Protein AF-A0AA36CQJ4-F1 (afdb_monomer_lite)

InterPro domains:
  IPR016186 C-type lectin-like/link domain superfamily [G3DSA:3.10.100.10] (5-90)
  IPR016187 C-type lectin fold [SSF56436] (14-90)

Radius of gyration: 13.84 Å; chains: 1; bounding box: 34×26×41 Å

Structure (mmCIF, N/CA/C/O backbone):
data_AF-A0AA36CQJ4-F1
#
_entry.i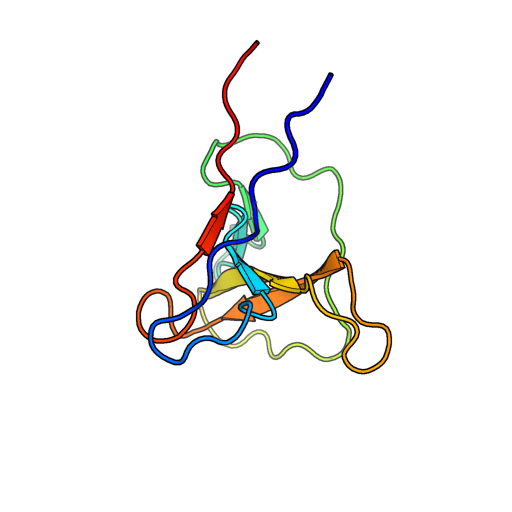d   AF-A0AA36CQJ4-F1
#
loop_
_atom_site.group_PDB
_atom_site.id
_atom_site.type_symbol
_atom_site.label_atom_id
_atom_site.label_alt_id
_atom_site.label_comp_id
_atom_site.label_asym_id
_atom_site.label_entity_id
_atom_site.label_seq_id
_atom_site.pdbx_PDB_ins_code
_atom_site.Cartn_x
_atom_site.Cartn_y
_atom_site.Cartn_z
_atom_site.occupancy
_atom_site.B_iso_or_equiv
_atom_site.auth_seq_id
_atom_site.auth_comp_id
_atom_site.auth_asym_id
_atom_site.auth_atom_id
_atom_site.pdbx_PDB_model_num
ATOM 1 N N . MET A 1 1 ? -7.361 4.092 -25.396 1.00 28.84 1 MET A N 1
ATOM 2 C CA . MET A 1 1 ? -5.911 4.360 -25.513 1.00 28.84 1 MET A CA 1
ATOM 3 C C . MET A 1 1 ? -5.437 4.911 -24.178 1.00 28.84 1 MET A C 1
ATOM 5 O O . MET A 1 1 ? -5.890 5.980 -23.796 1.00 28.84 1 MET A O 1
ATOM 9 N N . MET A 1 2 ? -4.633 4.166 -23.418 1.00 26.89 2 MET A N 1
ATOM 10 C CA . MET A 1 2 ? -3.976 4.716 -22.227 1.00 26.89 2 MET A CA 1
ATOM 11 C C . MET A 1 2 ? -2.657 5.342 -22.674 1.00 26.89 2 MET A C 1
ATOM 13 O O . MET A 1 2 ? -1.811 4.663 -23.249 1.00 26.89 2 MET A O 1
ATOM 17 N N . TYR A 1 3 ? -2.526 6.651 -22.475 1.00 27.58 3 TYR A N 1
ATOM 18 C CA . TYR A 1 3 ? -1.321 7.403 -22.802 1.00 27.58 3 TYR A CA 1
ATOM 19 C C . TYR A 1 3 ? -0.166 6.941 -21.903 1.00 27.58 3 TYR A C 1
ATOM 21 O O . TYR A 1 3 ? -0.268 6.989 -20.678 1.00 27.58 3 TYR A O 1
ATOM 29 N N . GLY A 1 4 ? 0.929 6.485 -22.515 1.00 29.81 4 GLY A N 1
ATOM 30 C CA . GLY A 1 4 ? 2.166 6.151 -21.818 1.00 29.81 4 GLY A CA 1
ATOM 31 C C . GLY A 1 4 ? 2.891 7.420 -21.385 1.00 29.81 4 GLY A C 1
ATOM 32 O O . GLY A 1 4 ? 3.644 8.003 -22.161 1.00 29.81 4 GLY A O 1
ATOM 33 N N . ALA A 1 5 ? 2.665 7.861 -20.149 1.00 36.84 5 ALA A N 1
ATOM 34 C CA . ALA A 1 5 ? 3.524 8.855 -19.525 1.00 36.84 5 ALA A CA 1
ATOM 35 C C . ALA A 1 5 ? 4.863 8.194 -19.161 1.00 36.84 5 ALA A C 1
ATOM 37 O O . ALA A 1 5 ? 4.892 7.122 -18.555 1.00 36.84 5 ALA A O 1
ATOM 38 N N . LYS A 1 6 ? 5.975 8.841 -19.525 1.00 40.56 6 LYS A N 1
ATOM 39 C CA . LYS A 1 6 ? 7.314 8.507 -19.023 1.00 40.56 6 LYS A CA 1
ATOM 40 C C . LYS A 1 6 ? 7.229 8.496 -17.491 1.00 40.56 6 LYS A C 1
ATOM 42 O O . LYS A 1 6 ? 6.886 9.520 -16.903 1.00 40.56 6 LYS A O 1
ATOM 47 N N . GLY A 1 7 ? 7.439 7.330 -16.873 1.00 45.78 7 GLY A N 1
ATOM 48 C CA . GLY A 1 7 ? 7.267 7.152 -15.429 1.00 45.78 7 GLY A CA 1
ATOM 49 C C . GLY A 1 7 ? 8.080 8.200 -14.659 1.00 45.78 7 GLY A C 1
ATOM 50 O O . GLY A 1 7 ? 9.213 8.475 -15.065 1.00 45.78 7 GLY A O 1
ATOM 51 N N . PRO A 1 8 ? 7.540 8.827 -13.598 1.00 48.22 8 PRO A N 1
ATOM 52 C CA . PRO A 1 8 ? 8.295 9.848 -12.888 1.00 48.22 8 PRO A CA 1
ATOM 53 C C . PRO A 1 8 ? 9.562 9.222 -12.267 1.00 48.22 8 PRO A C 1
ATOM 55 O O . PRO A 1 8 ? 9.612 8.026 -11.975 1.00 48.22 8 PRO A O 1
ATOM 58 N N . THR A 1 9 ? 10.612 10.006 -12.067 1.00 49.56 9 THR A N 1
ATOM 59 C CA . THR A 1 9 ? 11.822 9.584 -11.344 1.00 49.56 9 THR A CA 1
ATOM 60 C C . THR A 1 9 ? 11.838 10.251 -9.971 1.00 49.56 9 THR A C 1
ATOM 62 O O . THR A 1 9 ? 11.303 11.348 -9.812 1.00 49.56 9 THR A O 1
ATOM 65 N N . ASN A 1 10 ? 12.435 9.621 -8.957 1.00 54.31 10 ASN A N 1
ATOM 66 C CA . ASN A 1 10 ? 12.729 10.307 -7.697 1.00 54.31 10 ASN A CA 1
ATOM 67 C C . ASN A 1 10 ? 13.762 11.435 -7.927 1.00 54.31 10 ASN A C 1
ATOM 69 O O . ASN A 1 10 ? 14.356 11.538 -9.003 1.00 54.31 10 ASN A O 1
ATOM 73 N N . LYS A 1 11 ? 14.019 12.268 -6.907 1.00 47.00 11 LYS A N 1
ATOM 74 C CA . LYS A 1 11 ? 14.997 13.379 -6.973 1.00 47.00 11 LYS A CA 1
ATOM 75 C C . LYS A 1 11 ? 16.433 12.958 -7.342 1.00 47.00 11 LYS A C 1
ATOM 77 O O . LYS A 1 11 ? 17.270 13.814 -7.590 1.00 47.00 11 LYS A O 1
ATOM 82 N N . TYR A 1 12 ? 16.710 11.655 -7.360 1.00 50.66 12 TYR A N 1
ATOM 83 C CA . TYR A 1 12 ? 17.995 11.054 -7.699 1.00 50.66 12 TYR A CA 1
ATOM 84 C C . TYR A 1 12 ? 18.016 10.438 -9.112 1.00 50.66 12 TYR A C 1
ATOM 86 O O . TYR A 1 12 ? 18.977 9.762 -9.459 1.00 50.66 12 TYR A O 1
ATOM 94 N N . GLY A 1 13 ? 16.968 10.633 -9.924 1.00 44.72 13 GLY A N 1
ATOM 95 C CA . GLY A 1 13 ? 16.901 10.124 -11.299 1.00 44.72 13 GLY A CA 1
ATOM 96 C C . GLY A 1 13 ? 16.545 8.637 -11.419 1.00 44.72 13 GLY A C 1
ATOM 97 O O . GLY A 1 13 ? 16.548 8.104 -12.525 1.00 44.72 13 GLY A O 1
ATOM 98 N N . TRP A 1 14 ? 16.191 7.970 -10.316 1.00 50.78 14 TRP A N 1
ATOM 99 C CA . TRP A 1 14 ? 15.759 6.571 -10.326 1.00 50.78 14 TRP A CA 1
ATOM 100 C C . TRP A 1 14 ? 14.244 6.492 -10.472 1.00 50.78 14 TRP A C 1
ATOM 102 O O . TRP A 1 14 ? 13.516 7.158 -9.731 1.00 50.78 14 TRP A O 1
ATOM 112 N N . SER A 1 15 ? 13.749 5.650 -11.379 1.00 53.22 15 SER A N 1
ATOM 113 C CA . SER A 1 15 ? 12.343 5.236 -11.354 1.00 53.22 15 SER A CA 1
ATOM 114 C C . SER A 1 15 ? 12.063 4.641 -9.974 1.00 53.22 15 SER A C 1
ATOM 116 O O . SER A 1 15 ? 12.754 3.694 -9.584 1.00 53.22 15 SER A O 1
ATOM 118 N N . PRO A 1 16 ? 11.127 5.189 -9.182 1.00 60.62 16 PRO A N 1
ATOM 119 C CA . PRO A 1 16 ? 10.880 4.643 -7.867 1.00 60.62 16 PRO A CA 1
ATOM 120 C C . PRO A 1 16 ? 10.339 3.234 -8.053 1.00 60.62 16 PRO A C 1
ATOM 122 O O . PRO A 1 16 ? 9.397 2.999 -8.807 1.00 60.62 16 PRO A O 1
ATOM 125 N N . ALA A 1 17 ? 10.955 2.292 -7.346 1.00 72.94 17 ALA A N 1
ATOM 126 C CA . ALA A 1 17 ? 10.578 0.888 -7.390 1.00 72.94 17 ALA A CA 1
ATOM 127 C C . ALA A 1 17 ? 9.176 0.627 -6.817 1.00 72.94 17 ALA A C 1
ATOM 129 O O . ALA A 1 17 ? 8.765 -0.527 -6.766 1.00 72.94 17 ALA A O 1
ATOM 130 N N . THR A 1 18 ? 8.472 1.664 -6.347 1.00 77.88 18 THR A N 1
ATOM 131 C CA . THR A 1 18 ? 7.200 1.568 -5.632 1.00 77.88 18 THR A CA 1
ATOM 132 C C . THR A 1 18 ? 6.307 2.797 -5.828 1.00 77.88 18 THR A C 1
ATOM 134 O O . THR A 1 18 ? 6.795 3.908 -6.041 1.00 77.88 18 THR A O 1
ATOM 137 N N . VAL A 1 19 ? 4.992 2.595 -5.714 1.00 83.19 19 VAL A N 1
ATOM 138 C CA . VAL A 1 19 ? 3.953 3.635 -5.817 1.00 83.19 19 VAL A CA 1
ATOM 139 C C . VAL A 1 19 ? 2.931 3.501 -4.688 1.00 83.19 19 VAL A C 1
ATOM 141 O O . VAL A 1 19 ? 2.555 2.387 -4.336 1.00 83.19 19 VAL A O 1
ATOM 144 N N . LEU A 1 20 ? 2.455 4.614 -4.129 1.00 85.56 20 LEU A N 1
ATOM 145 C CA . LEU A 1 20 ? 1.345 4.648 -3.171 1.00 85.56 20 LEU A CA 1
ATOM 146 C C . LEU A 1 20 ? 0.015 4.380 -3.884 1.00 85.56 20 LEU A C 1
ATOM 148 O O . LEU A 1 20 ? -0.277 4.998 -4.909 1.00 85.56 20 LEU A O 1
ATOM 152 N N . ILE A 1 21 ? -0.794 3.483 -3.311 1.00 88.56 21 ILE A N 1
ATOM 153 C CA . ILE A 1 21 ? -2.048 3.002 -3.925 1.00 88.56 21 ILE A CA 1
ATOM 154 C C . ILE A 1 21 ? -3.309 3.311 -3.101 1.00 88.56 21 ILE A C 1
ATOM 156 O O . ILE A 1 21 ? -4.371 2.760 -3.366 1.00 88.56 21 ILE A O 1
ATOM 160 N N . GLY A 1 22 ? -3.205 4.168 -2.080 1.00 88.56 22 GLY A N 1
ATOM 161 C CA . GLY A 1 22 ? -4.355 4.575 -1.257 1.00 88.56 22 GLY A CA 1
ATOM 162 C C . GLY A 1 22 ? -4.838 3.517 -0.258 1.00 88.56 22 GLY A C 1
ATOM 163 O O . GLY A 1 22 ? -5.924 3.636 0.298 1.00 88.56 22 GLY A O 1
ATOM 164 N N . GLY A 1 23 ? -4.049 2.469 -0.022 1.00 89.38 23 GLY A N 1
ATOM 165 C CA . GLY A 1 23 ? -4.326 1.477 1.012 1.00 89.38 23 GLY A CA 1
ATOM 166 C C . GLY A 1 23 ? -3.701 1.859 2.353 1.00 89.38 23 GLY A C 1
ATOM 167 O O . GLY A 1 23 ? -2.600 2.415 2.385 1.00 89.38 23 GLY A O 1
ATOM 168 N N . VAL A 1 24 ? -4.362 1.508 3.456 1.00 87.31 24 VAL A N 1
ATOM 169 C CA . VAL A 1 24 ? -3.845 1.678 4.821 1.00 87.31 24 VAL A CA 1
ATOM 170 C C . VAL A 1 24 ? -4.030 0.383 5.597 1.00 87.31 24 VAL A C 1
ATOM 172 O O . VAL A 1 24 ? -5.129 -0.159 5.667 1.00 87.31 24 VAL A O 1
ATOM 175 N N . GLN A 1 25 ? -2.952 -0.120 6.194 1.00 87.06 25 GLN A N 1
ATOM 176 C CA . GLN A 1 25 ? -3.029 -1.151 7.221 1.00 87.06 25 GLN A CA 1
ATOM 177 C C . GLN A 1 25 ? -3.088 -0.457 8.576 1.00 87.06 25 GLN A C 1
ATOM 179 O O . GLN A 1 25 ? -2.115 0.187 8.946 1.00 87.06 25 GLN A O 1
ATOM 184 N N . SER A 1 26 ? -4.179 -0.630 9.320 1.00 82.81 26 SER A N 1
ATOM 185 C CA . SER A 1 26 ? -4.242 -0.278 10.738 1.00 82.81 26 SER A CA 1
ATOM 186 C C . SER A 1 26 ? -3.944 -1.501 11.607 1.00 82.81 26 SER A C 1
ATOM 188 O O . SER A 1 26 ? -4.274 -2.639 11.254 1.00 82.81 26 SER A O 1
ATOM 190 N N . THR A 1 27 ? -3.284 -1.255 12.732 1.00 74.31 27 THR A N 1
ATOM 191 C CA . THR A 1 27 ? -2.977 -2.197 13.816 1.00 74.31 27 THR A CA 1
ATOM 192 C C . THR A 1 27 ? -4.157 -2.417 14.761 1.00 74.31 27 THR A C 1
ATOM 194 O O . THR A 1 27 ? -4.147 -3.377 15.528 1.00 74.31 27 THR A O 1
ATOM 197 N N . GLY A 1 28 ? -5.192 -1.572 14.682 1.00 70.06 28 GLY A N 1
ATOM 198 C CA . GLY A 1 28 ? -6.447 -1.741 15.413 1.00 70.06 28 GLY A CA 1
ATOM 199 C C . GLY A 1 28 ? -7.448 -2.676 14.719 1.00 70.06 28 GLY A C 1
ATOM 200 O O . GLY A 1 28 ? -7.160 -3.309 13.704 1.00 70.06 28 GLY A O 1
ATOM 201 N N . ALA A 1 29 ? -8.684 -2.708 15.231 1.00 67.19 29 ALA A N 1
ATOM 202 C CA . ALA A 1 29 ? -9.763 -3.584 14.749 1.00 67.19 29 ALA A CA 1
ATOM 203 C C . ALA A 1 29 ? -10.139 -3.405 13.261 1.00 67.19 29 ALA A C 1
ATOM 205 O O . ALA A 1 29 ? -10.807 -4.261 12.688 1.00 67.19 29 ALA A O 1
ATOM 206 N N . ARG A 1 30 ? -9.722 -2.300 12.628 1.00 75.69 30 ARG A N 1
ATOM 207 C CA . ARG A 1 30 ? -10.028 -1.993 11.222 1.00 75.69 30 ARG A CA 1
ATOM 208 C C . ARG A 1 30 ? -9.222 -2.810 10.213 1.00 75.69 30 ARG A C 1
ATOM 210 O O . ARG A 1 30 ? -9.666 -2.936 9.079 1.00 75.69 30 ARG A O 1
ATOM 217 N N . GLY A 1 31 ? -8.063 -3.356 10.589 1.00 85.19 31 GLY A N 1
ATOM 218 C CA . GLY A 1 31 ? -7.217 -4.093 9.649 1.00 85.19 31 GLY A CA 1
ATOM 219 C C . GLY A 1 31 ? -6.822 -3.258 8.419 1.00 85.19 31 GLY A C 1
ATOM 220 O O . GLY A 1 31 ? -6.495 -2.078 8.543 1.00 85.19 31 GLY A O 1
ATOM 221 N N . PHE A 1 32 ? -6.802 -3.883 7.238 1.00 87.81 32 PHE A N 1
ATOM 222 C CA . PHE A 1 32 ? -6.491 -3.222 5.964 1.00 87.81 32 PHE A CA 1
ATOM 223 C C . PHE A 1 32 ? -7.749 -2.626 5.316 1.00 87.81 32 PHE A C 1
ATOM 225 O O . PHE A 1 32 ? -8.762 -3.314 5.208 1.00 87.81 32 PHE A O 1
ATOM 232 N N . TYR A 1 33 ? -7.665 -1.379 4.842 1.00 90.69 33 TYR A N 1
ATOM 233 C CA . TYR A 1 33 ? -8.754 -0.685 4.149 1.00 90.69 33 TYR A CA 1
ATOM 234 C C . TYR A 1 33 ? -8.249 0.275 3.059 1.00 90.69 33 TYR A C 1
ATOM 236 O O . TYR A 1 33 ? -7.110 0.750 3.099 1.00 90.69 33 TYR A O 1
ATOM 244 N N . TRP A 1 34 ? -9.117 0.585 2.093 1.00 91.00 34 TRP A N 1
ATOM 245 C CA . TRP A 1 34 ? -8.898 1.642 1.101 1.00 91.00 34 TRP A CA 1
ATOM 246 C C . TRP A 1 34 ? -9.347 2.998 1.648 1.00 91.00 34 TRP A C 1
ATOM 248 O O . TRP A 1 34 ? -10.407 3.100 2.266 1.00 91.00 34 TRP A O 1
ATOM 258 N N . THR A 1 35 ? -8.578 4.060 1.400 1.00 90.06 35 THR A N 1
ATOM 259 C CA . THR A 1 35 ? -8.906 5.418 1.878 1.00 90.06 35 THR A CA 1
ATOM 260 C C . THR A 1 35 ? -10.183 5.993 1.269 1.00 90.06 35 THR A C 1
ATOM 262 O O . THR A 1 35 ? -10.774 6.902 1.841 1.00 90.06 35 THR A O 1
ATOM 265 N N . ASP A 1 36 ? -10.626 5.462 0.134 1.00 88.44 36 ASP A N 1
ATOM 266 C CA . ASP A 1 36 ? -11.888 5.828 -0.518 1.00 88.44 36 ASP A CA 1
ATOM 267 C C . ASP A 1 36 ? -13.121 5.080 0.023 1.00 88.44 36 ASP A C 1
ATOM 269 O O . ASP A 1 36 ? -14.230 5.304 -0.456 1.00 88.44 36 ASP A O 1
ATOM 273 N N . GLY A 1 37 ? -12.943 4.183 0.999 1.00 90.62 37 GLY A N 1
ATOM 274 C CA . GLY A 1 37 ? -14.037 3.453 1.640 1.00 90.62 37 GLY A CA 1
ATOM 275 C C . GLY A 1 37 ? -14.620 2.293 0.827 1.00 90.62 37 GLY A C 1
ATOM 276 O O . GLY A 1 37 ? -15.543 1.636 1.306 1.00 90.62 37 GLY A O 1
ATOM 277 N N . SER A 1 38 ? -14.102 2.000 -0.370 1.00 91.50 38 SER A N 1
ATOM 278 C CA . SER A 1 38 ? -14.509 0.804 -1.113 1.00 91.50 38 SER A CA 1
ATOM 279 C C . SER A 1 38 ? -14.144 -0.481 -0.364 1.00 91.50 38 SER A C 1
ATOM 281 O O . SER A 1 38 ? -13.155 -0.550 0.371 1.00 91.50 38 SER A O 1
ATOM 283 N N . ALA A 1 39 ? -14.960 -1.519 -0.553 1.00 91.81 39 ALA A N 1
ATOM 284 C CA . ALA A 1 39 ? -14.715 -2.819 0.054 1.00 91.81 39 ALA A CA 1
ATOM 285 C C . ALA A 1 39 ? -13.404 -3.434 -0.466 1.00 91.81 39 ALA A C 1
ATOM 287 O O . ALA A 1 39 ? -13.123 -3.418 -1.666 1.00 91.81 39 ALA A O 1
ATOM 288 N N . VAL A 1 40 ? -12.617 -4.027 0.434 1.00 90.62 40 VAL A N 1
ATOM 289 C CA . VAL A 1 40 ? -11.438 -4.809 0.053 1.00 90.62 40 VAL A CA 1
ATOM 290 C C . VAL A 1 40 ? -11.896 -6.182 -0.439 1.00 90.62 40 VAL A C 1
ATOM 292 O O . VAL A 1 40 ? -12.333 -7.011 0.351 1.00 90.62 40 VAL A O 1
ATOM 295 N N . ASN A 1 41 ? -11.767 -6.435 -1.739 1.00 94.25 41 ASN A N 1
ATOM 296 C CA . ASN A 1 41 ? -12.073 -7.728 -2.367 1.00 94.25 41 ASN A CA 1
ATOM 297 C C . ASN A 1 41 ? -10.834 -8.437 -2.945 1.00 94.25 41 ASN A C 1
ATOM 299 O O . ASN A 1 41 ? -10.937 -9.553 -3.445 1.00 94.25 41 ASN A O 1
ATOM 303 N N . TYR A 1 42 ? -9.669 -7.792 -2.883 1.00 92.50 42 TYR A N 1
ATOM 304 C CA . TYR A 1 42 ? -8.408 -8.304 -3.400 1.00 92.50 42 TYR A CA 1
ATOM 305 C C . TYR A 1 42 ? -7.243 -7.791 -2.557 1.00 92.50 42 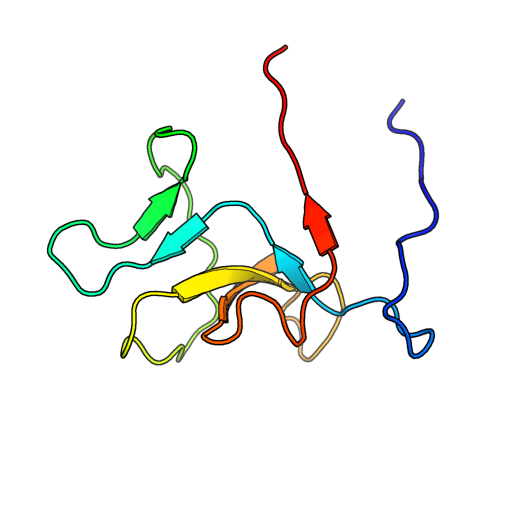TYR A C 1
ATOM 307 O O . TYR A 1 42 ? -7.215 -6.623 -2.163 1.00 92.50 42 TYR A O 1
ATOM 315 N N . THR A 1 43 ? -6.265 -8.661 -2.312 1.00 90.81 43 THR A N 1
ATOM 316 C CA . THR A 1 43 ? -5.011 -8.306 -1.644 1.00 90.81 43 THR A CA 1
ATOM 317 C C . THR A 1 43 ? -3.836 -9.012 -2.297 1.00 90.81 43 THR A C 1
ATOM 319 O O . THR A 1 43 ? -3.926 -10.209 -2.555 1.00 90.81 43 THR A O 1
ATOM 322 N N . ASN A 1 44 ? -2.721 -8.303 -2.487 1.00 91.25 44 ASN A N 1
ATOM 323 C CA . ASN A 1 44 ? -1.499 -8.867 -3.073 1.00 91.25 44 ASN A CA 1
ATOM 324 C C . ASN A 1 44 ? -0.254 -8.569 -2.228 1.00 91.25 44 ASN A C 1
ATOM 326 O O . ASN A 1 44 ? 0.745 -8.058 -2.728 1.00 91.25 44 ASN A O 1
ATOM 330 N N . PHE A 1 45 ? -0.324 -8.803 -0.919 1.00 87.69 45 PHE A N 1
ATOM 331 C CA . PHE A 1 45 ? 0.802 -8.529 -0.027 1.00 87.69 45 PHE A CA 1
ATOM 332 C C . PHE A 1 45 ? 1.989 -9.453 -0.297 1.00 87.69 45 PHE A C 1
ATOM 334 O O . PHE A 1 45 ? 1.823 -10.662 -0.445 1.00 87.69 45 PHE A O 1
ATOM 341 N N . ALA A 1 46 ? 3.194 -8.887 -0.270 1.00 85.25 46 ALA A N 1
ATOM 34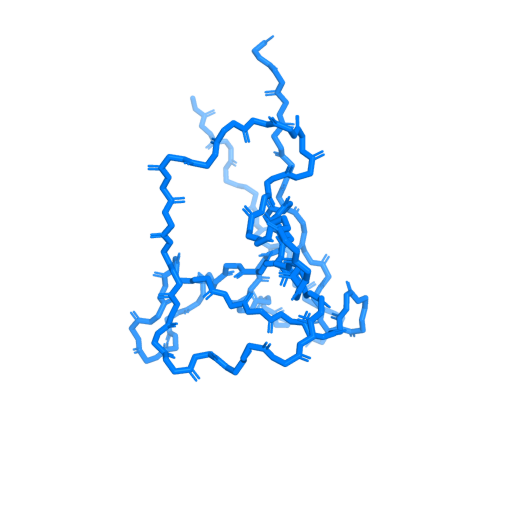2 C CA . ALA A 1 46 ? 4.411 -9.681 -0.217 1.00 85.25 46 ALA A CA 1
ATOM 343 C C . ALA A 1 46 ? 4.486 -10.495 1.087 1.00 85.25 46 ALA A C 1
ATOM 345 O O . ALA A 1 46 ? 3.990 -10.077 2.142 1.00 85.25 46 ALA A O 1
ATOM 346 N N . ALA A 1 47 ? 5.138 -11.656 1.027 1.00 82.44 47 ALA A N 1
ATOM 347 C CA . ALA A 1 47 ? 5.349 -12.506 2.195 1.00 82.44 47 ALA A CA 1
ATOM 348 C C . ALA A 1 47 ? 6.212 -11.808 3.268 1.00 82.44 47 ALA A C 1
ATOM 350 O O . ALA A 1 47 ? 6.995 -10.903 2.978 1.00 82.44 47 ALA A O 1
ATOM 351 N N . ASN A 1 48 ? 6.078 -12.250 4.523 1.00 70.94 48 ASN A N 1
ATOM 352 C CA . ASN A 1 48 ? 6.935 -11.859 5.656 1.00 70.94 48 ASN A CA 1
ATOM 353 C C . ASN A 1 48 ? 6.986 -10.354 5.990 1.00 70.94 48 ASN A C 1
ATOM 355 O O . ASN A 1 48 ? 7.918 -9.878 6.635 1.00 70.94 48 ASN A O 1
ATOM 359 N N . GLN A 1 49 ? 5.963 -9.586 5.612 1.00 69.00 49 GLN A N 1
ATOM 360 C CA . GLN A 1 49 ? 5.835 -8.187 6.027 1.00 69.00 49 GLN A CA 1
ATOM 361 C C . GLN A 1 49 ? 5.538 -8.088 7.538 1.00 69.00 49 GLN A C 1
ATOM 363 O O . GLN A 1 49 ? 4.519 -8.610 8.008 1.00 69.00 49 GLN A O 1
ATOM 368 N N . ILE A 1 50 ? 6.360 -7.349 8.294 1.00 60.81 50 ILE A N 1
ATOM 369 C CA . ILE A 1 50 ? 6.157 -7.092 9.734 1.00 60.81 50 ILE A CA 1
ATOM 370 C C . ILE A 1 50 ? 4.892 -6.230 9.956 1.00 60.81 50 ILE A C 1
ATOM 372 O O . ILE A 1 50 ? 4.673 -5.232 9.265 1.00 60.81 50 ILE A O 1
ATOM 376 N N . LYS A 1 51 ? 4.011 -6.642 10.881 1.00 65.44 51 LYS A N 1
ATOM 377 C CA . LYS A 1 51 ? 2.672 -6.054 11.149 1.00 65.44 51 LYS A CA 1
ATOM 378 C C . LYS A 1 51 ? 2.661 -5.022 12.291 1.00 65.44 51 LYS A C 1
ATOM 380 O O . LYS A 1 51 ? 1.691 -4.950 13.033 1.00 65.44 51 LYS A O 1
ATOM 385 N N . THR A 1 52 ? 3.742 -4.284 12.515 1.00 59.25 52 THR A N 1
ATOM 386 C CA . THR A 1 52 ? 3.920 -3.633 13.825 1.00 59.25 52 THR A CA 1
ATOM 387 C C . THR A 1 52 ? 3.357 -2.221 13.951 1.00 59.25 52 THR A C 1
ATOM 389 O O . THR A 1 52 ? 3.292 -1.746 15.075 1.00 59.25 52 THR A O 1
ATOM 392 N N . LEU A 1 53 ? 2.933 -1.549 12.870 1.00 68.25 53 LEU A N 1
ATOM 393 C CA . LEU A 1 53 ? 2.413 -0.172 12.926 1.00 68.25 53 LEU A CA 1
ATOM 394 C C . LEU A 1 53 ? 1.367 0.108 11.842 1.00 68.25 53 LEU A C 1
ATOM 396 O O . LEU A 1 53 ? 1.301 -0.616 10.841 1.00 68.25 53 LEU A O 1
ATOM 400 N N . ASP A 1 54 ? 0.596 1.181 12.047 1.00 70.62 54 ASP A N 1
ATOM 401 C CA . ASP A 1 54 ? -0.275 1.764 11.029 1.00 70.62 54 ASP A CA 1
ATOM 402 C C . ASP A 1 54 ? 0.589 2.246 9.861 1.00 70.62 54 ASP A C 1
ATOM 404 O O . ASP A 1 54 ? 1.527 3.024 10.045 1.00 70.62 54 ASP A O 1
ATOM 408 N N . ARG A 1 55 ? 0.340 1.713 8.664 1.00 80.81 55 ARG A N 1
ATOM 409 C CA . ARG A 1 55 ? 1.242 1.876 7.518 1.00 80.81 55 ARG A CA 1
ATOM 410 C C . ARG A 1 55 ? 0.489 2.064 6.214 1.00 80.81 55 ARG A C 1
ATOM 412 O O . ARG A 1 55 ? -0.501 1.377 5.952 1.00 80.81 55 ARG A O 1
ATOM 419 N N . ALA A 1 56 ? 1.021 2.948 5.372 1.00 84.44 56 ALA A N 1
ATOM 420 C CA . ALA A 1 56 ? 0.570 3.096 3.996 1.00 84.44 56 ALA A CA 1
ATOM 421 C C . ALA A 1 56 ? 0.911 1.841 3.197 1.00 84.44 56 ALA A C 1
ATOM 423 O O . ALA A 1 56 ? 1.939 1.194 3.438 1.00 84.44 56 ALA A O 1
ATOM 424 N N . ILE A 1 57 ? 0.082 1.545 2.201 1.0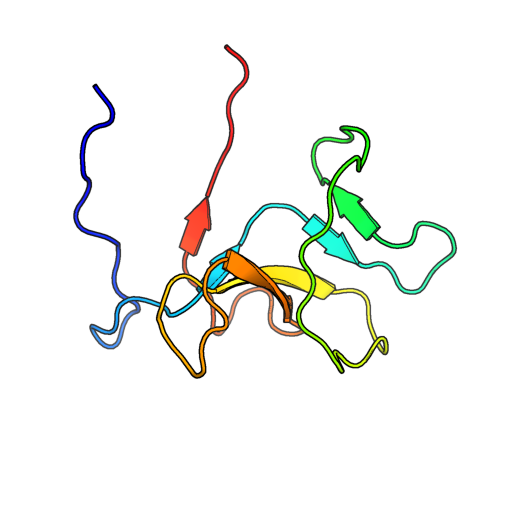0 86.56 57 ILE A N 1
ATOM 425 C CA . ILE A 1 57 ? 0.362 0.497 1.234 1.00 86.56 57 ILE A CA 1
ATOM 426 C C . ILE A 1 57 ? 0.976 1.095 -0.025 1.00 86.56 57 ILE A C 1
ATOM 428 O O . ILE A 1 57 ? 0.405 1.984 -0.667 1.00 86.56 57 ILE A O 1
ATOM 432 N N . VAL A 1 58 ? 2.136 0.553 -0.383 1.00 84.88 58 VAL A N 1
ATOM 433 C CA . VAL A 1 58 ? 2.808 0.799 -1.657 1.00 84.88 58 VAL A CA 1
ATOM 434 C C . VAL A 1 58 ? 2.859 -0.480 -2.483 1.00 84.88 58 VAL A C 1
ATOM 436 O O . VAL A 1 58 ? 2.926 -1.577 -1.933 1.00 84.88 58 VAL A O 1
ATOM 439 N N . MET A 1 59 ? 2.852 -0.345 -3.803 1.00 86.94 59 MET A N 1
ATOM 440 C CA . MET A 1 59 ? 3.000 -1.444 -4.754 1.00 86.94 59 MET A CA 1
ATOM 441 C C . MET A 1 59 ? 4.366 -1.373 -5.425 1.00 86.94 59 MET A C 1
ATOM 443 O O . MET A 1 59 ? 4.735 -0.301 -5.895 1.00 86.94 59 MET A O 1
ATOM 447 N N . HIS A 1 60 ? 5.081 -2.495 -5.529 1.00 81.25 60 HIS A N 1
ATOM 448 C CA . HIS A 1 60 ? 6.318 -2.571 -6.308 1.00 81.25 60 HIS A CA 1
ATOM 449 C C . HIS A 1 60 ? 6.054 -2.482 -7.818 1.00 81.25 60 HIS A C 1
ATOM 451 O O . HIS A 1 60 ? 5.235 -3.219 -8.363 1.00 81.25 60 HIS A O 1
ATOM 457 N N . THR A 1 61 ? 6.781 -1.609 -8.508 1.00 79.88 61 THR A N 1
ATOM 458 C CA . THR A 1 61 ? 6.696 -1.395 -9.966 1.00 79.88 61 THR A CA 1
ATOM 459 C C . THR A 1 61 ? 7.922 -1.904 -10.718 1.00 79.88 61 THR A C 1
ATOM 461 O O . THR A 1 61 ? 7.888 -2.013 -11.940 1.00 79.88 61 THR A O 1
ATOM 464 N N . TYR A 1 62 ? 9.003 -2.232 -10.005 1.00 74.50 62 TYR A N 1
ATOM 465 C CA . TYR A 1 62 ? 10.260 -2.694 -10.590 1.00 74.50 62 TYR A CA 1
ATOM 466 C C . TYR A 1 62 ? 10.532 -4.167 -10.275 1.00 74.50 62 TYR A C 1
ATOM 468 O O . TYR A 1 62 ? 10.193 -4.652 -9.192 1.00 74.50 62 TYR A O 1
ATOM 476 N N . MET A 1 63 ? 11.181 -4.868 -11.214 1.00 66.19 63 MET A N 1
ATOM 477 C CA . MET A 1 63 ? 11.564 -6.275 -11.089 1.00 66.19 63 MET A CA 1
ATOM 478 C C . MET A 1 63 ? 12.734 -6.442 -10.110 1.00 66.19 63 MET A C 1
ATOM 480 O O . MET A 1 63 ? 13.873 -6.689 -10.491 1.00 66.19 63 MET A O 1
ATOM 484 N N . PHE A 1 64 ? 12.451 -6.302 -8.820 1.00 64.12 64 PHE A N 1
ATOM 485 C CA . PHE A 1 64 ? 13.343 -6.733 -7.754 1.00 64.12 64 PHE A CA 1
ATOM 486 C C . PHE A 1 64 ? 12.838 -8.085 -7.248 1.00 64.12 64 PHE A C 1
ATOM 488 O O . PHE A 1 64 ? 11.716 -8.170 -6.759 1.00 64.12 64 PHE A O 1
ATOM 495 N N . GLN A 1 65 ? 13.623 -9.150 -7.436 1.00 67.62 65 GLN A N 1
ATOM 496 C CA . GLN A 1 65 ? 13.342 -10.495 -6.901 1.00 67.62 65 GLN A CA 1
ATOM 497 C C . GLN A 1 65 ? 11.945 -11.076 -7.244 1.00 67.62 65 GLN A C 1
ATOM 499 O O . GLN A 1 65 ? 11.407 -11.875 -6.488 1.00 67.62 65 GLN A O 1
ATOM 504 N N . GLY A 1 66 ? 11.340 -10.685 -8.375 1.00 72.81 66 GLY A N 1
ATOM 505 C CA . GLY A 1 66 ? 10.026 -11.198 -8.806 1.00 72.81 66 GLY A CA 1
ATOM 506 C C . GLY A 1 66 ? 8.810 -10.586 -8.093 1.00 72.81 66 GLY A C 1
ATOM 507 O O . GLY A 1 66 ? 7.712 -11.120 -8.194 1.00 72.81 66 GLY A O 1
ATOM 508 N N . LEU A 1 67 ? 8.977 -9.458 -7.399 1.00 78.94 67 LEU A N 1
ATOM 509 C CA . LEU A 1 67 ? 7.962 -8.865 -6.514 1.00 78.94 67 LEU A CA 1
ATOM 510 C C . LEU A 1 67 ? 7.060 -7.822 -7.208 1.00 78.94 67 LEU A C 1
ATOM 512 O O . LEU A 1 67 ? 6.386 -7.034 -6.544 1.00 78.94 67 LEU A O 1
ATOM 516 N N . ILE A 1 68 ? 7.053 -7.774 -8.545 1.00 85.94 68 ILE A N 1
ATOM 517 C CA . ILE A 1 68 ? 6.265 -6.785 -9.297 1.00 85.94 68 ILE A CA 1
ATOM 518 C C . ILE A 1 68 ? 4.783 -6.933 -8.950 1.00 85.94 68 ILE A C 1
ATOM 520 O O . ILE A 1 68 ? 4.230 -8.030 -8.953 1.00 85.94 68 ILE A O 1
ATOM 524 N N . GLY A 1 69 ? 4.133 -5.808 -8.664 1.00 85.00 69 GLY A N 1
ATOM 525 C CA . GLY A 1 69 ? 2.719 -5.755 -8.321 1.00 85.00 69 GLY A CA 1
ATOM 526 C C . GLY A 1 69 ? 2.413 -6.160 -6.880 1.00 85.00 69 GLY A C 1
ATOM 527 O O . GLY A 1 69 ? 1.271 -5.984 -6.451 1.00 85.00 69 GLY A O 1
ATOM 528 N N . GLN A 1 70 ? 3.391 -6.665 -6.119 1.00 88.31 70 GLN A N 1
ATOM 529 C CA . GLN A 1 70 ? 3.193 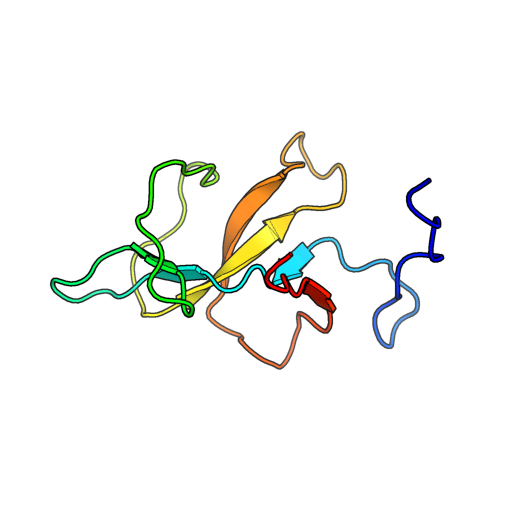-6.994 -4.711 1.00 88.31 70 GLN A CA 1
ATOM 530 C C . GLN A 1 70 ? 3.171 -5.749 -3.829 1.00 88.31 70 GLN A C 1
ATOM 532 O O . GLN A 1 70 ? 3.772 -4.714 -4.135 1.00 88.31 70 GLN A O 1
ATOM 537 N N . TRP A 1 71 ? 2.436 -5.861 -2.728 1.00 87.88 71 TRP A N 1
ATOM 538 C CA . TRP A 1 71 ? 2.129 -4.771 -1.818 1.00 87.88 71 TRP A CA 1
ATOM 539 C C . TRP A 1 71 ? 2.951 -4.855 -0.540 1.00 87.88 71 TRP A C 1
ATOM 541 O O . TRP A 1 71 ? 3.120 -5.926 0.049 1.00 87.88 71 TRP A O 1
ATOM 551 N N . TYR A 1 72 ? 3.409 -3.693 -0.090 1.00 81.69 72 TYR A N 1
ATOM 552 C CA . TYR A 1 72 ? 4.295 -3.527 1.052 1.00 81.69 72 TYR A CA 1
ATOM 553 C C . TYR A 1 72 ? 3.753 -2.470 1.997 1.00 81.69 72 TYR A C 1
ATOM 555 O O . TYR A 1 72 ? 3.109 -1.507 1.578 1.00 81.69 72 TYR A O 1
ATOM 563 N N . ARG A 1 73 ? 4.048 -2.646 3.284 1.00 81.31 73 ARG A N 1
ATOM 564 C CA . ARG A 1 73 ? 3.676 -1.698 4.334 1.00 81.31 73 ARG A CA 1
ATOM 565 C C . ARG A 1 73 ? 4.847 -0.768 4.611 1.00 81.31 73 ARG A C 1
ATOM 567 O O . ARG A 1 73 ? 5.854 -1.197 5.182 1.00 81.31 73 ARG A O 1
ATOM 574 N N . THR A 1 74 ? 4.703 0.511 4.290 1.00 73.94 74 THR A N 1
ATOM 575 C CA . THR A 1 74 ? 5.735 1.513 4.583 1.00 73.94 74 THR A CA 1
ATOM 576 C C . THR A 1 74 ? 5.414 2.307 5.851 1.00 73.94 74 THR A C 1
ATOM 578 O O . THR A 1 74 ? 4.274 2.721 6.054 1.00 73.94 74 THR A O 1
ATOM 581 N N . ALA A 1 75 ? 6.422 2.492 6.713 1.00 64.12 75 ALA A N 1
ATOM 582 C CA . ALA A 1 75 ? 6.359 3.409 7.858 1.00 64.12 75 ALA A CA 1
ATOM 583 C C . ALA A 1 75 ? 6.599 4.871 7.444 1.00 64.12 75 ALA A C 1
ATOM 585 O O . ALA A 1 75 ? 6.142 5.782 8.126 1.00 64.12 75 ALA A O 1
ATOM 586 N N . ASP A 1 76 ? 7.264 5.091 6.307 1.00 62.31 76 ASP A N 1
ATOM 587 C CA . ASP A 1 76 ? 7.707 6.411 5.872 1.00 62.31 76 ASP A CA 1
ATOM 588 C C . ASP A 1 76 ? 6.820 6.908 4.734 1.00 62.31 76 ASP A C 1
ATOM 590 O O . ASP A 1 76 ? 7.098 6.709 3.551 1.00 62.31 76 ASP A O 1
ATOM 594 N N . TYR A 1 77 ? 5.720 7.557 5.117 1.00 55.81 77 TYR A N 1
ATOM 595 C CA . TYR A 1 77 ? 4.682 8.072 4.218 1.00 55.81 77 TYR A CA 1
ATOM 596 C C . TYR A 1 77 ? 5.185 9.107 3.193 1.00 55.81 77 TYR A C 1
ATOM 598 O O . TYR A 1 77 ? 4.543 9.295 2.164 1.00 55.81 77 TYR A 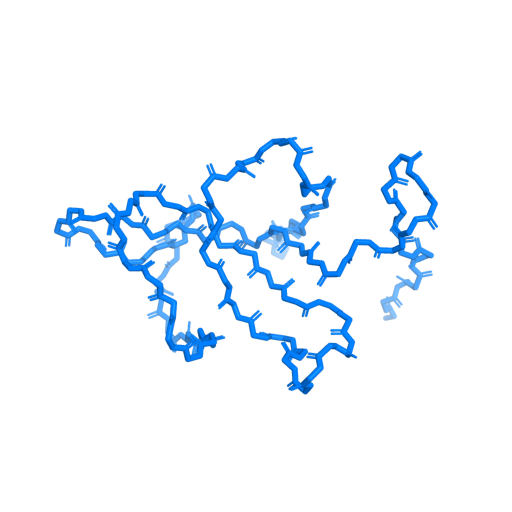O 1
ATOM 606 N N . VAL A 1 78 ? 6.292 9.806 3.475 1.00 53.09 78 VAL A N 1
ATOM 607 C CA . VAL A 1 78 ? 6.629 11.068 2.780 1.00 53.09 78 VAL A CA 1
ATOM 608 C C . VAL A 1 78 ? 8.106 11.189 2.381 1.00 53.09 78 VAL A C 1
ATOM 610 O O . VAL A 1 78 ? 8.434 11.937 1.465 1.00 53.09 78 VAL A O 1
ATOM 613 N N . ALA A 1 79 ? 9.017 10.460 3.036 1.00 51.22 79 ALA A N 1
ATOM 614 C CA . ALA A 1 79 ? 10.458 10.678 2.865 1.00 51.22 79 ALA A CA 1
ATOM 615 C C . ALA A 1 79 ? 11.083 9.903 1.686 1.00 51.22 79 ALA A C 1
ATOM 617 O O . ALA A 1 79 ? 12.060 10.372 1.103 1.00 51.22 79 ALA A O 1
ATOM 618 N N . TYR A 1 80 ? 10.522 8.742 1.318 1.00 53.50 80 TYR A N 1
ATOM 619 C CA . TYR A 1 80 ? 11.139 7.820 0.348 1.00 53.50 80 TYR A CA 1
ATOM 620 C C . TYR A 1 80 ? 10.299 7.512 -0.901 1.00 53.50 80 TYR A C 1
ATOM 622 O O . TYR A 1 80 ? 10.856 7.053 -1.900 1.00 53.50 80 TYR A O 1
ATOM 630 N N . TYR A 1 81 ? 8.992 7.795 -0.891 1.00 61.12 81 TYR A N 1
ATOM 631 C CA . TYR A 1 81 ? 8.061 7.325 -1.925 1.00 61.12 81 TYR A CA 1
ATOM 632 C C . TYR A 1 81 ? 7.314 8.489 -2.596 1.00 61.12 81 TYR A C 1
ATOM 634 O O . TYR A 1 81 ? 6.207 8.829 -2.189 1.00 61.12 81 TYR A O 1
ATOM 642 N N . PRO A 1 82 ? 7.897 9.124 -3.631 1.00 57.66 82 PRO A N 1
ATOM 643 C CA . PRO A 1 82 ? 7.345 10.340 -4.234 1.00 57.66 82 PRO A CA 1
ATOM 644 C C . PRO A 1 82 ? 6.190 10.097 -5.221 1.00 57.66 82 PRO A C 1
ATOM 646 O O . PRO A 1 82 ? 5.729 11.050 -5.843 1.00 57.66 82 PRO A O 1
ATOM 649 N N . GLN A 1 83 ? 5.743 8.852 -5.428 1.00 73.56 83 GLN A N 1
ATOM 650 C CA . GLN A 1 83 ? 4.734 8.531 -6.441 1.00 73.56 83 GLN A CA 1
ATOM 651 C C . GLN A 1 83 ? 3.443 8.006 -5.856 1.00 73.56 83 GLN A C 1
ATOM 653 O O . GLN A 1 83 ? 3.441 7.080 -5.049 1.00 73.56 83 GLN A O 1
ATOM 658 N N . ILE A 1 84 ? 2.347 8.576 -6.343 1.00 79.44 84 ILE A N 1
ATOM 659 C CA . ILE A 1 84 ? 0.979 8.241 -5.975 1.00 79.44 84 ILE A CA 1
ATOM 660 C C . ILE A 1 84 ? 0.228 7.939 -7.270 1.00 79.44 84 ILE A C 1
ATOM 662 O O . ILE A 1 84 ? 0.341 8.688 -8.241 1.00 79.44 84 ILE A O 1
ATOM 666 N N . ILE A 1 85 ? -0.538 6.850 -7.282 1.00 84.31 85 ILE A N 1
ATOM 667 C CA . ILE A 1 85 ? -1.514 6.576 -8.338 1.00 84.31 85 ILE A CA 1
ATOM 668 C C . ILE A 1 85 ? -2.897 6.940 -7.804 1.00 84.31 85 ILE A C 1
ATOM 670 O O . ILE A 1 85 ? -3.327 6.437 -6.768 1.00 84.31 85 ILE A O 1
ATOM 674 N N . CYS A 1 86 ? -3.600 7.805 -8.530 1.00 86.31 86 CYS A N 1
ATOM 675 C CA . CYS A 1 86 ? -4.954 8.226 -8.190 1.00 86.31 86 CYS A CA 1
ATOM 676 C C . CYS A 1 86 ? -5.978 7.467 -9.040 1.00 86.31 86 CYS A C 1
ATOM 678 O O . CYS A 1 86 ? -5.759 7.248 -10.233 1.00 86.31 86 CYS A O 1
ATOM 680 N N . LYS A 1 87 ? -7.130 7.134 -8.451 1.00 86.81 87 LYS A N 1
ATOM 681 C CA . LYS A 1 87 ? -8.318 6.698 -9.194 1.00 86.81 87 LYS A CA 1
ATOM 682 C C . LYS A 1 87 ? -9.359 7.814 -9.197 1.00 86.81 87 LYS A C 1
ATOM 684 O O . LYS A 1 87 ? -9.498 8.525 -8.204 1.00 86.81 87 LYS A O 1
ATOM 689 N N . ARG A 1 88 ? -10.101 7.948 -10.295 1.00 87.25 88 ARG A N 1
ATOM 690 C CA . ARG A 1 88 ? -11.280 8.817 -10.383 1.00 87.25 88 ARG A CA 1
ATOM 691 C C . ARG A 1 88 ? -12.518 7.971 -10.689 1.00 87.25 88 ARG A C 1
ATOM 693 O O . ARG A 1 88 ? -12.364 6.952 -11.369 1.00 87.25 88 ARG A O 1
ATOM 700 N N . PRO A 1 89 ? -13.709 8.363 -10.210 1.00 79.00 89 PRO A N 1
ATOM 701 C CA . PRO A 1 89 ? -14.958 7.796 -10.702 1.00 79.00 89 PRO A CA 1
ATOM 702 C C . PRO A 1 89 ? -15.067 7.949 -12.235 1.00 79.00 89 PRO A C 1
ATOM 704 O O . PRO A 1 89 ? -14.409 8.845 -12.780 1.00 79.00 89 PRO A O 1
ATOM 707 N N . PRO A 1 90 ? -15.835 7.077 -12.915 1.00 75.88 90 PRO A N 1
ATOM 708 C CA . PRO A 1 90 ? -16.114 7.186 -14.347 1.00 75.88 90 PRO A CA 1
ATOM 709 C C . PRO A 1 90 ? -16.624 8.568 -14.765 1.00 75.88 90 PRO A C 1
ATOM 711 O O . PRO A 1 90 ? -17.416 9.158 -13.995 1.00 75.88 90 PRO A O 1
#

Organism: NCBI:txid96644

Foldseek 3Di:
DDDDDPQDAPPVRHRQQKAFEQWKAAPDPPGIDGNVGDDDPDAAADPPADNDHIFTKIAGCDPDPNRHRHIHGDPDPDDRHPHYDDDDDD

pLDDT: mean 72.41, std 17.4, range [26.89, 94.25]

Sequence (90 aa):
MMYGAKGPTNKYGWSPATVLIGGVQSTGARGFYWTDGSAVNYTNFAANQIKTLDRAIVMHTYMFQGLIGQWYRTADYVAYYPQIICKRPP

Secondary structure (DSSP, 8-state):
----------TTSPPPSEEEEEEEE-SSTT-EEETT--------BPTT----S-EEEEEE-S-STT-TT-EEEES-TTTS---B------